Protein AF-A0A327JDI7-F1 (afdb_monomer_lite)

Structure (mmCIF, N/CA/C/O backbone):
data_AF-A0A327JDI7-F1
#
_entry.id   AF-A0A327JDI7-F1
#
loop_
_atom_site.group_PDB
_atom_site.id
_atom_site.type_symbol
_atom_site.label_atom_id
_atom_site.label_alt_id
_atom_site.label_comp_id
_atom_site.label_asym_id
_atom_site.label_entity_id
_atom_site.label_seq_id
_atom_site.pdbx_PDB_ins_code
_atom_site.Cartn_x
_atom_site.Cartn_y
_atom_site.Cartn_z
_atom_site.occupancy
_atom_site.B_iso_or_equiv
_atom_site.auth_seq_id
_atom_site.auth_comp_id
_atom_site.auth_asym_id
_atom_site.auth_atom_id
_atom_site.pdbx_PDB_model_num
ATOM 1 N N . MET A 1 1 ? 4.153 -34.816 -43.634 1.00 35.38 1 MET A N 1
ATOM 2 C CA . MET A 1 1 ? 4.674 -34.835 -42.248 1.00 35.38 1 MET A CA 1
ATOM 3 C C . MET A 1 1 ? 5.154 -33.434 -41.879 1.00 35.38 1 MET A C 1
ATOM 5 O O . MET A 1 1 ? 6.271 -33.068 -42.220 1.00 35.38 1 MET A O 1
ATOM 9 N N . LYS A 1 2 ? 4.292 -32.605 -41.280 1.00 33.22 2 LYS A N 1
ATOM 10 C CA . LYS A 1 2 ? 4.670 -31.271 -40.788 1.00 33.22 2 LYS A CA 1
ATOM 11 C C . LYS A 1 2 ? 4.831 -31.375 -39.275 1.00 33.22 2 LYS A C 1
ATOM 13 O O . LYS A 1 2 ? 3.909 -31.802 -38.590 1.00 33.22 2 LYS A O 1
ATOM 18 N N . LYS A 1 3 ? 6.043 -31.088 -38.801 1.00 35.97 3 LYS A N 1
ATOM 19 C CA . LYS A 1 3 ? 6.460 -31.196 -37.402 1.00 35.97 3 LYS A CA 1
ATOM 20 C C . LYS A 1 3 ? 5.623 -30.226 -36.565 1.00 35.97 3 LYS A C 1
ATOM 22 O O . LYS A 1 3 ? 5.752 -29.017 -36.720 1.00 35.97 3 LYS A O 1
ATOM 27 N N . ALA A 1 4 ? 4.747 -30.769 -35.727 1.00 39.41 4 ALA A N 1
ATOM 28 C CA . ALA A 1 4 ? 4.056 -30.016 -34.697 1.00 39.41 4 ALA A CA 1
ATOM 29 C C . ALA A 1 4 ? 5.066 -29.722 -33.584 1.00 39.41 4 ALA A C 1
ATOM 31 O O . ALA A 1 4 ? 5.445 -30.609 -32.821 1.00 39.41 4 ALA A O 1
ATOM 32 N N . THR A 1 5 ? 5.559 -28.489 -33.534 1.00 45.31 5 THR A N 1
ATOM 33 C CA . THR A 1 5 ? 6.353 -28.008 -32.407 1.00 45.31 5 THR A CA 1
ATOM 34 C C . THR A 1 5 ? 5.399 -27.832 -31.230 1.00 45.31 5 THR A C 1
ATOM 36 O O . THR A 1 5 ? 4.645 -26.865 -31.168 1.00 45.31 5 THR A O 1
ATOM 39 N N . ILE A 1 6 ? 5.386 -28.813 -30.329 1.00 41.94 6 ILE A N 1
ATOM 40 C CA . ILE A 1 6 ? 4.660 -28.756 -29.061 1.00 41.94 6 ILE A CA 1
ATOM 41 C C . ILE A 1 6 ? 5.350 -27.687 -28.207 1.00 41.94 6 ILE A C 1
ATOM 43 O O . ILE A 1 6 ? 6.381 -27.932 -27.584 1.00 41.94 6 ILE A O 1
ATOM 47 N N . ALA A 1 7 ? 4.810 -26.469 -28.223 1.00 40.28 7 ALA A N 1
ATOM 48 C CA . ALA A 1 7 ? 5.148 -25.451 -27.244 1.00 40.28 7 ALA A CA 1
ATOM 49 C C . ALA A 1 7 ? 4.528 -25.882 -25.910 1.00 40.28 7 ALA A C 1
ATOM 51 O O . ALA A 1 7 ? 3.334 -25.710 -25.676 1.00 40.28 7 ALA A O 1
ATOM 52 N N . VAL A 1 8 ? 5.342 -26.505 -25.057 1.00 34.59 8 VAL A N 1
ATOM 53 C CA . VAL A 1 8 ? 4.984 -26.818 -23.673 1.00 34.59 8 VAL A CA 1
ATOM 54 C C . VAL A 1 8 ? 4.819 -25.490 -22.934 1.00 34.59 8 VAL A C 1
ATOM 56 O O . VAL A 1 8 ? 5.786 -24.888 -22.468 1.00 34.59 8 VAL A O 1
ATOM 59 N N . ALA A 1 9 ? 3.583 -25.000 -22.872 1.00 38.25 9 ALA A N 1
ATOM 60 C CA . ALA A 1 9 ? 3.197 -23.936 -21.966 1.00 38.25 9 ALA A CA 1
ATOM 61 C C . ALA A 1 9 ? 3.284 -24.498 -20.542 1.00 38.25 9 ALA A C 1
ATOM 63 O O . ALA A 1 9 ? 2.390 -25.208 -20.087 1.00 38.25 9 ALA A O 1
ATOM 64 N N . LEU A 1 10 ? 4.394 -24.225 -19.851 1.00 32.69 10 LEU A N 1
ATOM 65 C CA . LEU A 1 10 ? 4.494 -24.442 -18.411 1.00 32.69 10 LEU A CA 1
ATOM 66 C C . LEU A 1 10 ? 3.562 -23.433 -17.729 1.00 32.69 10 LEU A C 1
ATOM 68 O O . LEU A 1 10 ? 3.947 -22.315 -17.391 1.00 32.69 10 LEU A O 1
ATOM 72 N N . PHE A 1 11 ? 2.303 -23.830 -17.593 1.00 32.38 11 PHE A N 1
ATOM 73 C CA . PHE A 1 11 ? 1.285 -23.128 -16.834 1.00 32.38 11 PHE A CA 1
ATOM 74 C C . PHE A 1 11 ? 1.565 -23.405 -15.354 1.00 32.38 11 PHE A C 1
ATOM 76 O O . PHE A 1 11 ? 1.016 -24.327 -14.754 1.00 32.38 11 PHE A O 1
ATOM 83 N N . ILE A 1 12 ? 2.498 -22.655 -14.766 1.00 35.78 12 ILE A N 1
ATOM 84 C CA . ILE A 1 12 ? 2.673 -22.663 -13.316 1.00 35.78 12 ILE A CA 1
ATOM 85 C C . ILE A 1 12 ? 1.522 -21.832 -12.747 1.00 35.78 12 ILE A C 1
ATOM 87 O O . ILE A 1 12 ? 1.628 -20.621 -12.563 1.00 35.78 12 ILE A O 1
ATOM 91 N N . LEU A 1 13 ? 0.389 -22.502 -12.528 1.00 35.19 13 LEU A N 1
ATOM 92 C CA . LEU A 1 13 ? -0.673 -22.032 -11.649 1.00 35.19 13 LEU A CA 1
ATOM 93 C C . LEU A 1 13 ? -0.073 -21.905 -10.246 1.00 35.19 13 LEU A C 1
ATOM 95 O O . LEU A 1 13 ? -0.106 -22.851 -9.461 1.00 35.19 13 LEU A O 1
ATOM 99 N N . PHE A 1 14 ? 0.451 -20.730 -9.903 1.00 33.66 14 PHE A N 1
ATOM 100 C CA . PHE A 1 14 ? 0.520 -20.310 -8.505 1.00 33.66 14 PHE A CA 1
ATOM 101 C C . PHE A 1 14 ? -0.918 -20.042 -8.023 1.00 33.66 14 PHE A C 1
ATOM 103 O O . PHE A 1 14 ? -1.333 -18.911 -7.805 1.00 33.66 14 PHE A O 1
ATOM 110 N N . LEU A 1 15 ? -1.703 -21.115 -7.869 1.00 37.12 15 LEU A N 1
ATOM 111 C CA . LEU A 1 15 ? -2.987 -21.153 -7.159 1.00 37.12 15 LEU A CA 1
ATOM 112 C C . LEU A 1 15 ? -2.734 -21.183 -5.645 1.00 37.12 15 LEU A C 1
ATOM 114 O O . LEU A 1 15 ? -3.196 -22.064 -4.926 1.00 37.12 15 LEU A O 1
ATOM 118 N N . GLY A 1 16 ? -1.930 -20.242 -5.161 1.00 36.06 16 GLY A N 1
ATOM 119 C CA . GLY A 1 16 ? -1.396 -20.269 -3.808 1.00 36.06 16 GLY A CA 1
ATOM 120 C C . GLY A 1 16 ? -1.429 -18.909 -3.144 1.00 36.06 16 GLY A C 1
ATOM 121 O O . GLY A 1 16 ? -0.364 -18.446 -2.765 1.00 36.06 16 GLY A O 1
ATOM 122 N N . SER A 1 17 ? -2.619 -18.296 -3.040 1.00 33.66 17 SER A N 1
ATOM 123 C CA . SER A 1 17 ? -3.025 -17.362 -1.962 1.00 33.66 17 SER A CA 1
ATOM 124 C C . SER A 1 17 ? -4.274 -16.532 -2.323 1.00 33.66 17 SER A C 1
ATOM 126 O O . SER A 1 17 ? -4.286 -15.311 -2.215 1.00 33.66 17 SER A O 1
ATOM 128 N N . LEU A 1 18 ? -5.386 -17.171 -2.703 1.00 37.44 18 LEU A N 1
ATOM 129 C CA . LEU A 1 18 ? -6.675 -16.463 -2.858 1.00 37.44 18 LEU A CA 1
ATOM 130 C C . LEU A 1 18 ? -7.377 -16.140 -1.517 1.00 37.44 18 LEU A C 1
ATOM 132 O O . LEU A 1 18 ? -8.554 -15.803 -1.498 1.00 37.44 18 LEU A O 1
ATOM 136 N N . SER A 1 19 ? -6.676 -16.210 -0.384 1.00 30.62 19 SER A N 1
ATOM 137 C CA . SER A 1 19 ? -7.263 -16.077 0.958 1.00 30.62 19 SER A CA 1
ATOM 138 C C . SER A 1 19 ? -6.883 -14.790 1.703 1.00 30.62 19 SER A C 1
ATOM 140 O O . SER A 1 19 ? -6.854 -14.791 2.928 1.00 30.62 19 SER A O 1
ATOM 142 N N . CYS A 1 20 ? -6.599 -13.683 1.008 1.00 39.16 20 CYS A N 1
ATOM 143 C CA . CYS A 1 20 ? -6.262 -12.408 1.669 1.00 39.16 20 CYS A CA 1
ATOM 144 C C . CYS A 1 20 ? -7.197 -11.238 1.318 1.00 39.16 20 CYS A C 1
ATOM 146 O O . CYS A 1 20 ? -6.793 -10.085 1.445 1.00 39.16 20 CYS A O 1
ATOM 148 N N . VAL A 1 21 ? -8.432 -11.485 0.860 1.00 43.25 21 VAL A N 1
ATOM 149 C CA . VAL A 1 21 ? -9.251 -10.405 0.270 1.00 43.25 21 VAL A CA 1
ATOM 150 C C . VAL A 1 21 ? -10.283 -9.758 1.207 1.00 43.25 21 VAL A C 1
ATOM 152 O O . VAL A 1 21 ? -10.735 -8.664 0.893 1.00 43.25 21 VAL A O 1
ATOM 155 N N . PHE A 1 22 ? -10.607 -10.279 2.396 1.00 40.66 22 PHE A N 1
ATOM 156 C CA . PHE A 1 22 ? -11.723 -9.689 3.174 1.00 40.66 22 PHE A CA 1
ATOM 157 C C . PHE A 1 22 ? -11.388 -9.112 4.562 1.00 40.66 22 PHE A C 1
ATOM 159 O O . PHE A 1 22 ? -12.297 -8.858 5.349 1.00 40.66 22 PHE A O 1
ATOM 166 N N . ALA A 1 23 ? -10.117 -8.806 4.852 1.00 37.88 23 ALA A N 1
ATOM 167 C CA . ALA A 1 23 ? -9.673 -8.376 6.189 1.00 37.88 23 ALA A CA 1
ATOM 168 C C . ALA A 1 23 ? -9.871 -6.913 6.590 1.00 37.88 23 ALA A C 1
ATOM 170 O O . ALA A 1 23 ? -9.676 -6.575 7.755 1.00 37.88 23 ALA A O 1
ATOM 171 N N . ALA A 1 24 ? -10.269 -6.024 5.688 1.00 43.25 24 ALA A N 1
ATOM 172 C CA . ALA A 1 24 ? -10.526 -4.644 6.075 1.00 43.25 24 ALA A CA 1
ATOM 173 C C . ALA A 1 24 ? -11.489 -3.994 5.091 1.00 43.25 24 ALA A C 1
ATOM 175 O O . ALA A 1 24 ? -11.079 -3.316 4.156 1.00 43.25 24 ALA A O 1
ATOM 176 N N . THR A 1 25 ? -12.793 -4.108 5.339 1.00 48.38 25 THR A N 1
ATOM 177 C CA . THR A 1 25 ? -13.774 -3.232 4.672 1.00 48.38 25 THR A CA 1
ATOM 178 C C . THR A 1 25 ? -13.468 -1.742 4.911 1.00 48.38 25 THR A C 1
ATOM 180 O O . THR A 1 25 ? -13.922 -0.889 4.148 1.00 48.38 25 THR A O 1
ATOM 183 N N . TYR A 1 26 ? -12.630 -1.430 5.913 1.00 55.03 26 TYR A N 1
ATOM 184 C CA . TYR A 1 26 ? -12.082 -0.106 6.185 1.00 55.03 26 TYR A CA 1
ATOM 185 C C . TYR A 1 26 ? -10.624 -0.194 6.659 1.00 55.03 26 TYR A C 1
ATOM 187 O O . TYR A 1 26 ? -10.370 -0.513 7.823 1.00 55.03 26 TYR A O 1
ATOM 195 N N . THR A 1 27 ? -9.655 0.157 5.808 1.00 66.19 27 THR A N 1
ATOM 196 C CA . THR A 1 27 ? -8.294 0.427 6.298 1.00 66.19 27 THR A CA 1
ATOM 197 C C . THR A 1 27 ? -8.311 1.722 7.101 1.00 66.19 27 THR A C 1
ATOM 199 O O . THR A 1 27 ? -8.775 2.759 6.615 1.00 66.19 27 THR A O 1
ATOM 202 N N . LYS A 1 28 ? -7.810 1.669 8.339 1.00 74.38 28 LYS A N 1
ATOM 203 C CA . LYS A 1 28 ? -7.596 2.845 9.188 1.00 74.38 28 LYS A CA 1
ATOM 204 C C . LYS A 1 28 ? -6.099 3.113 9.308 1.00 74.38 28 LYS A C 1
ATOM 206 O O . LYS A 1 28 ? -5.348 2.262 9.780 1.00 74.38 28 LYS A O 1
ATOM 211 N N . PHE A 1 29 ? -5.698 4.309 8.897 1.00 87.00 29 PHE A N 1
ATOM 212 C CA . PHE A 1 29 ? -4.350 4.836 9.083 1.00 87.00 29 PHE A CA 1
ATOM 213 C C . PHE A 1 29 ? -4.362 5.827 10.244 1.00 87.00 29 PHE A C 1
ATOM 215 O O . PHE A 1 29 ? -5.326 6.585 10.401 1.00 87.00 29 PHE A O 1
ATOM 222 N N . SER A 1 30 ? -3.318 5.831 11.075 1.00 91.31 30 SER A N 1
ATOM 223 C CA . SER A 1 30 ? -3.232 6.825 12.145 1.00 91.31 30 SER A CA 1
ATOM 224 C C . SER A 1 30 ? -2.987 8.221 11.567 1.00 91.31 30 SER A C 1
ATOM 226 O O . SER A 1 30 ? -2.384 8.390 10.507 1.00 91.31 30 SER A O 1
ATOM 228 N N . SER A 1 31 ? -3.411 9.261 12.287 1.00 92.75 31 SER A N 1
ATOM 229 C CA . SER A 1 31 ? -3.123 10.647 11.892 1.00 92.75 31 SER A CA 1
ATOM 230 C C . SER A 1 31 ? -1.619 10.928 11.806 1.00 92.75 31 SER A C 1
ATOM 232 O O . SER A 1 31 ? -1.186 11.705 10.957 1.00 92.75 31 SER A O 1
ATOM 234 N N . LYS A 1 32 ? -0.816 10.266 12.652 1.00 95.38 32 LYS A N 1
ATOM 235 C CA . LYS A 1 32 ? 0.647 10.347 12.619 1.00 95.38 32 LYS A CA 1
ATOM 236 C C . LYS A 1 32 ? 1.203 9.716 11.349 1.00 95.38 32 LYS A C 1
ATOM 238 O O . LYS A 1 32 ? 2.049 10.335 10.710 1.00 95.38 32 LYS A O 1
ATOM 243 N N . PHE A 1 33 ? 0.705 8.546 10.956 1.00 95.62 33 PHE A N 1
ATOM 244 C CA . PHE A 1 33 ? 1.104 7.918 9.703 1.00 95.62 33 PHE A CA 1
ATOM 245 C C . PHE A 1 33 ? 0.776 8.805 8.512 1.00 95.62 33 PHE A C 1
ATOM 247 O O . PHE A 1 33 ? 1.674 9.131 7.749 1.00 95.62 33 PHE A O 1
ATOM 254 N N . ILE A 1 34 ? -0.470 9.277 8.402 1.00 95.31 34 ILE A N 1
ATOM 255 C CA . ILE A 1 34 ? -0.910 10.137 7.293 1.00 95.31 34 ILE A CA 1
ATOM 256 C C . ILE A 1 34 ? -0.039 11.395 7.192 1.00 95.31 34 ILE A C 1
ATOM 258 O O . ILE A 1 34 ? 0.359 11.772 6.092 1.00 95.31 34 ILE A O 1
ATOM 262 N N . LYS A 1 35 ? 0.283 12.023 8.332 1.00 96.25 35 LYS A N 1
ATOM 263 C CA . LYS A 1 35 ? 1.142 13.211 8.375 1.00 96.25 35 LYS A CA 1
ATOM 264 C C . LYS A 1 35 ? 2.541 12.923 7.828 1.00 96.25 35 LYS A C 1
ATOM 266 O O . LYS A 1 35 ? 2.997 13.656 6.966 1.00 96.25 35 LYS A O 1
ATOM 271 N N . ASN A 1 36 ? 3.202 11.871 8.310 1.00 97.69 36 ASN A N 1
ATOM 272 C CA . ASN A 1 36 ? 4.553 11.538 7.846 1.00 97.69 36 ASN A CA 1
ATOM 273 C C . ASN A 1 36 ? 4.546 10.995 6.407 1.00 97.69 36 ASN A C 1
ATOM 275 O O . ASN A 1 36 ? 5.498 11.192 5.663 1.00 97.69 36 ASN A O 1
ATOM 279 N N . PHE A 1 37 ? 3.463 10.342 5.981 1.00 96.38 37 PHE A N 1
ATOM 280 C CA . PHE A 1 37 ? 3.340 9.818 4.625 1.00 96.38 37 PHE A CA 1
ATOM 281 C C . PHE A 1 37 ? 3.302 10.932 3.577 1.00 96.38 37 PHE A C 1
ATOM 283 O O . PHE A 1 37 ? 3.868 10.744 2.508 1.00 96.38 37 PHE A O 1
ATOM 290 N N . GLN A 1 38 ? 2.700 12.087 3.884 1.00 95.56 38 GLN A N 1
ATOM 291 C CA . GLN A 1 38 ? 2.605 13.227 2.963 1.00 95.56 38 GLN A CA 1
ATOM 292 C C . GLN A 1 38 ? 3.953 13.589 2.327 1.00 95.56 38 GLN A C 1
ATOM 294 O O . GLN A 1 38 ? 4.042 13.723 1.109 1.00 95.56 38 GLN A O 1
ATOM 299 N N . ASP A 1 39 ? 4.994 13.680 3.152 1.00 96.00 39 ASP A N 1
ATOM 300 C CA . ASP A 1 39 ? 6.327 14.120 2.735 1.00 96.00 39 ASP A CA 1
ATOM 301 C C . ASP A 1 39 ? 7.308 12.943 2.565 1.00 96.00 39 ASP A C 1
ATOM 303 O O . ASP A 1 39 ? 8.494 13.133 2.287 1.00 96.00 39 ASP A O 1
ATOM 307 N N . CYS A 1 40 ? 6.810 11.702 2.671 1.00 97.38 40 CYS A N 1
ATOM 308 C CA . CYS A 1 40 ? 7.613 10.483 2.795 1.00 97.38 40 CYS A CA 1
ATOM 309 C C . CYS A 1 40 ? 8.630 10.568 3.953 1.00 97.38 40 CYS A C 1
ATOM 311 O O . CYS A 1 40 ? 9.765 10.096 3.851 1.00 97.38 40 CYS A O 1
ATOM 313 N N . ASP A 1 41 ? 8.239 11.164 5.073 1.00 98.12 41 ASP A N 1
ATOM 314 C CA . ASP A 1 41 ? 9.073 11.237 6.263 1.00 98.12 41 ASP A CA 1
ATOM 315 C C . ASP A 1 41 ? 9.188 9.872 6.934 1.00 98.12 41 ASP A C 1
ATOM 317 O O . ASP A 1 41 ? 8.234 9.092 7.006 1.00 98.12 41 ASP A O 1
ATOM 321 N N . LYS A 1 42 ? 10.382 9.580 7.457 1.00 98.06 42 LYS A N 1
ATOM 322 C CA . LYS A 1 42 ? 10.636 8.308 8.134 1.00 98.06 42 LYS A CA 1
ATOM 323 C C . LYS A 1 42 ? 9.711 8.159 9.333 1.00 98.06 42 LYS A C 1
ATOM 325 O O . LYS A 1 42 ? 9.790 8.925 10.289 1.00 98.06 42 LYS A O 1
ATOM 330 N N . TYR A 1 43 ? 8.890 7.122 9.307 1.00 98.25 43 TYR A N 1
ATOM 331 C CA . TYR A 1 43 ? 7.935 6.838 10.364 1.00 98.25 43 TYR A CA 1
ATOM 332 C C . TYR A 1 43 ? 7.594 5.355 10.377 1.00 98.25 43 TYR A C 1
ATOM 334 O O . TYR A 1 43 ? 7.643 4.688 9.344 1.00 98.25 43 TYR A O 1
ATOM 342 N N . GLU A 1 44 ? 7.257 4.842 11.552 1.00 97.31 44 GLU A N 1
ATOM 343 C CA . GL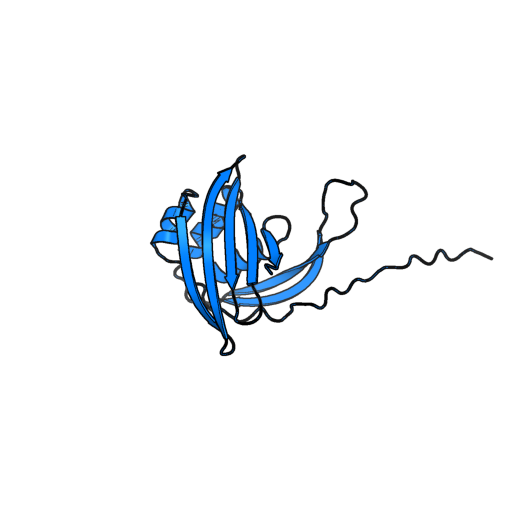U A 1 44 ? 6.876 3.452 11.746 1.00 97.31 44 GLU A CA 1
ATOM 344 C C . GLU A 1 44 ? 5.676 3.390 12.689 1.00 97.31 44 GLU A C 1
ATOM 346 O O . GLU A 1 44 ? 5.643 4.067 13.721 1.00 97.31 44 GLU A O 1
ATOM 351 N N . GLU A 1 45 ? 4.685 2.581 12.334 1.00 95.38 45 GLU A N 1
ATOM 352 C CA . GLU A 1 45 ? 3.579 2.234 13.217 1.00 95.38 45 GLU A CA 1
ATOM 353 C C . GLU A 1 45 ? 3.291 0.742 13.147 1.00 95.38 45 GLU A C 1
ATOM 355 O O . GLU A 1 45 ? 3.510 0.099 12.122 1.00 95.38 45 GLU A O 1
ATOM 360 N N . THR A 1 46 ? 2.770 0.192 14.238 1.00 93.75 46 THR A N 1
ATOM 361 C CA . THR A 1 46 ? 2.244 -1.171 14.260 1.00 93.75 46 THR A CA 1
ATOM 362 C C . THR A 1 46 ? 0.779 -1.123 14.649 1.00 93.75 46 THR A C 1
ATOM 364 O O . THR A 1 46 ? 0.411 -0.483 15.634 1.00 93.75 46 THR A O 1
ATOM 367 N N . VAL A 1 47 ? -0.050 -1.794 13.859 1.00 89.94 47 VAL A N 1
ATOM 368 C CA . VAL A 1 47 ? -1.484 -1.938 14.089 1.00 89.94 47 VAL A CA 1
ATOM 369 C C . VAL A 1 47 ? -1.842 -3.411 14.168 1.00 89.94 47 VAL A C 1
ATOM 371 O O . VAL A 1 47 ? -1.235 -4.256 13.512 1.00 89.94 47 VAL A O 1
ATOM 374 N N . VAL A 1 48 ? -2.848 -3.707 14.977 1.00 87.69 48 VAL A N 1
ATOM 375 C CA . VAL A 1 48 ? -3.417 -5.042 15.109 1.00 87.69 48 VAL A CA 1
ATOM 376 C C . VAL A 1 48 ? -4.821 -5.004 14.527 1.00 87.69 48 VAL A C 1
ATOM 378 O O . VAL A 1 48 ? -5.599 -4.103 14.843 1.00 87.69 48 VAL A O 1
ATOM 381 N N . SER A 1 49 ? -5.134 -5.963 13.667 1.00 81.62 49 SER A N 1
ATOM 382 C CA . SER A 1 49 ? -6.456 -6.147 13.074 1.00 81.62 49 SER A CA 1
ATOM 383 C C . SER A 1 49 ? -6.915 -7.587 13.241 1.00 81.62 49 SER A C 1
ATOM 385 O O . SER A 1 49 ? -6.108 -8.488 13.447 1.00 81.62 49 SER A O 1
ATOM 387 N N . GLU A 1 50 ? -8.218 -7.807 13.140 1.00 77.31 50 GLU A N 1
ATOM 388 C CA . GLU A 1 50 ? -8.814 -9.136 13.197 1.00 77.31 50 GLU A CA 1
ATOM 389 C C . GLU A 1 50 ? -9.590 -9.393 11.909 1.00 77.31 50 GLU A C 1
ATOM 391 O O . GLU A 1 50 ? -10.327 -8.523 11.438 1.00 77.31 50 GLU A O 1
ATOM 396 N N . PHE A 1 51 ? -9.409 -10.577 11.336 1.00 72.75 51 PHE A N 1
ATOM 397 C CA . PHE A 1 51 ? -10.137 -11.030 10.161 1.00 72.75 51 PHE A CA 1
ATOM 398 C C . PHE A 1 51 ? -10.315 -12.543 10.190 1.00 72.75 51 PHE A C 1
ATOM 400 O O . PHE A 1 51 ? -9.366 -13.260 10.482 1.00 72.75 51 PHE A O 1
ATOM 407 N N . GLU A 1 52 ? -11.524 -13.028 9.892 1.00 75.50 52 GLU A N 1
ATOM 408 C CA . GLU A 1 52 ? -11.855 -14.464 9.934 1.00 75.50 52 GLU A CA 1
ATOM 409 C C . GLU A 1 52 ? -11.432 -15.138 11.257 1.00 75.50 52 GLU A C 1
ATOM 411 O O . GLU A 1 52 ? -10.926 -16.259 11.274 1.00 75.50 52 GLU A O 1
ATOM 416 N N . ASN A 1 53 ? -11.625 -14.436 12.383 1.00 79.12 53 ASN A N 1
ATOM 417 C CA . ASN A 1 53 ? -11.196 -14.847 13.728 1.00 79.12 53 ASN A CA 1
ATOM 418 C C . ASN A 1 53 ? -9.676 -15.085 13.863 1.00 79.12 53 ASN A C 1
ATOM 420 O O . ASN A 1 53 ? -9.221 -15.764 14.784 1.00 79.12 53 ASN A O 1
ATOM 424 N N . GLN A 1 54 ? -8.877 -14.548 12.940 1.00 81.56 54 GLN A N 1
ATOM 425 C CA . GLN A 1 54 ? -7.423 -14.539 13.002 1.00 81.56 54 GLN A CA 1
ATOM 426 C C . GLN A 1 54 ? -6.929 -13.125 13.280 1.00 81.56 54 GLN A C 1
ATOM 428 O O . GLN A 1 54 ? -7.385 -12.147 12.685 1.00 81.56 54 GLN A O 1
ATOM 433 N N . GLN A 1 55 ? -5.960 -13.025 14.182 1.00 84.44 55 GLN A N 1
ATOM 434 C CA . GLN A 1 55 ? -5.302 -11.770 14.497 1.00 84.44 55 GLN A CA 1
ATOM 435 C C . GLN A 1 55 ? -4.138 -11.537 13.534 1.00 84.44 55 GLN A C 1
ATOM 437 O O . GLN A 1 55 ? -3.285 -12.405 13.348 1.00 84.44 55 GLN A O 1
ATOM 442 N N . PHE A 1 56 ? -4.088 -10.345 12.956 1.00 86.31 56 PHE A N 1
ATOM 443 C CA . PHE A 1 56 ? -3.016 -9.894 12.086 1.00 86.31 56 PHE A CA 1
ATOM 444 C C . PHE A 1 56 ? -2.297 -8.722 12.744 1.00 86.31 56 PHE A C 1
ATOM 446 O O . PHE A 1 56 ? -2.923 -7.742 13.150 1.00 86.31 56 PHE A O 1
ATOM 453 N N . THR A 1 57 ? -0.974 -8.802 12.807 1.00 89.06 57 THR A N 1
ATOM 454 C CA . THR A 1 57 ? -0.115 -7.690 13.217 1.00 89.06 57 THR A CA 1
ATOM 455 C C . THR A 1 57 ? 0.536 -7.109 11.979 1.00 89.06 57 THR A C 1
ATOM 457 O O . THR A 1 57 ? 1.244 -7.807 11.256 1.00 89.06 57 THR A O 1
ATOM 460 N N . THR A 1 58 ? 0.300 -5.827 11.741 1.00 91.00 58 THR A N 1
ATOM 461 C CA . THR A 1 58 ? 0.797 -5.110 10.573 1.00 91.00 58 THR A CA 1
ATOM 462 C C . THR A 1 58 ? 1.703 -3.975 11.021 1.00 91.00 58 THR A C 1
ATOM 464 O O . THR A 1 58 ? 1.240 -3.018 11.641 1.00 91.00 58 THR A O 1
ATOM 467 N N . THR A 1 59 ? 2.988 -4.062 10.696 1.00 93.88 59 THR A N 1
ATOM 468 C CA . THR A 1 59 ? 3.963 -2.989 10.916 1.00 93.88 59 THR A CA 1
ATOM 469 C C . THR A 1 59 ? 4.211 -2.262 9.605 1.00 93.88 59 THR A C 1
ATOM 471 O O . THR A 1 59 ? 4.715 -2.855 8.655 1.00 93.88 59 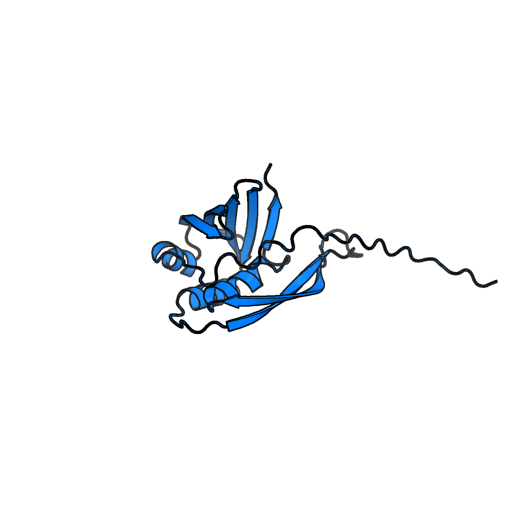THR A O 1
ATOM 474 N N . ARG A 1 60 ? 3.875 -0.975 9.548 1.00 94.94 60 ARG A N 1
ATOM 475 C CA . ARG A 1 60 ? 4.056 -0.109 8.377 1.00 94.94 60 ARG A CA 1
ATOM 476 C C . ARG A 1 60 ? 5.222 0.826 8.609 1.00 94.94 60 ARG A C 1
ATOM 478 O O . ARG A 1 60 ? 5.302 1.456 9.662 1.00 94.94 60 ARG A O 1
ATOM 485 N N . LYS A 1 61 ? 6.090 0.962 7.615 1.00 97.69 61 LYS A N 1
ATOM 486 C CA . LYS A 1 61 ? 7.313 1.750 7.701 1.00 97.69 61 LYS A CA 1
ATOM 487 C C . LYS A 1 61 ? 7.520 2.587 6.452 1.00 97.69 61 LYS A C 1
ATOM 489 O O . LYS A 1 61 ? 7.649 2.071 5.347 1.00 97.69 61 LYS A O 1
ATOM 494 N N . ILE A 1 62 ? 7.625 3.892 6.643 1.00 98.19 62 ILE A N 1
ATOM 495 C CA . ILE A 1 62 ? 8.084 4.832 5.626 1.00 98.19 62 ILE A CA 1
ATOM 496 C C . ILE A 1 62 ? 9.601 4.945 5.792 1.00 98.19 62 ILE A C 1
ATOM 498 O O . ILE A 1 62 ? 10.102 5.290 6.863 1.00 98.19 62 ILE A O 1
ATOM 502 N N . LEU A 1 63 ? 10.354 4.589 4.756 1.00 98.00 63 LEU A N 1
ATOM 503 C CA . LEU A 1 63 ? 11.820 4.520 4.787 1.00 98.00 63 LEU A CA 1
ATOM 504 C C . LEU A 1 63 ? 12.493 5.801 4.263 1.00 98.00 63 LEU A C 1
ATOM 506 O O . LEU A 1 63 ? 13.712 5.954 4.419 1.00 98.00 63 LEU A O 1
ATOM 510 N N . GLY A 1 64 ? 11.717 6.706 3.665 1.00 97.88 64 GLY A N 1
ATOM 511 C CA . GLY A 1 64 ? 12.189 7.955 3.077 1.00 97.88 64 GLY A CA 1
ATOM 512 C C . GLY A 1 64 ? 12.409 7.896 1.567 1.00 97.88 64 GLY A C 1
ATOM 513 O O . GLY A 1 64 ? 12.391 6.828 0.945 1.00 97.88 64 GLY A O 1
ATOM 514 N N . TRP A 1 65 ? 12.664 9.064 0.980 1.00 97.88 65 TRP A N 1
ATOM 515 C CA . TRP A 1 65 ? 13.055 9.199 -0.420 1.00 97.88 65 TRP A CA 1
ATOM 516 C C . TRP A 1 65 ? 14.408 8.535 -0.693 1.00 97.88 65 TRP A C 1
ATOM 518 O O . TRP A 1 65 ? 15.402 8.802 -0.016 1.00 97.88 65 TRP A O 1
ATOM 528 N N . ARG A 1 66 ? 14.468 7.687 -1.723 1.00 96.44 66 ARG A N 1
ATOM 529 C CA . ARG A 1 66 ? 15.716 7.152 -2.288 1.00 96.44 66 ARG A CA 1
ATOM 530 C C . ARG A 1 66 ? 15.595 7.081 -3.804 1.00 96.44 66 ARG A C 1
ATOM 532 O O . ARG A 1 66 ? 14.692 6.421 -4.315 1.00 96.44 66 ARG A O 1
ATOM 539 N N . ASN A 1 67 ? 16.525 7.718 -4.515 1.00 94.25 67 ASN A N 1
ATOM 540 C CA . ASN A 1 67 ? 16.555 7.772 -5.982 1.00 94.25 67 ASN A CA 1
ATOM 541 C C . ASN A 1 67 ? 15.226 8.266 -6.594 1.00 94.25 67 ASN A C 1
ATOM 543 O O . ASN A 1 67 ? 14.699 7.649 -7.513 1.00 94.25 67 ASN A O 1
ATOM 547 N N . GLY A 1 68 ? 14.649 9.338 -6.036 1.00 93.94 68 GLY A N 1
ATOM 548 C CA . GLY A 1 68 ? 13.398 9.938 -6.529 1.00 93.94 68 GLY A CA 1
ATOM 549 C C . GLY A 1 68 ? 12.117 9.150 -6.223 1.00 93.94 68 GLY A C 1
ATOM 550 O O . GLY A 1 68 ? 11.041 9.561 -6.645 1.00 93.94 68 GLY A O 1
ATOM 551 N N . MET A 1 69 ? 12.213 8.043 -5.481 1.00 97.44 69 MET A N 1
ATOM 552 C CA . MET A 1 69 ? 11.077 7.204 -5.095 1.00 97.44 69 MET A CA 1
ATOM 553 C C . MET A 1 69 ? 10.947 7.149 -3.574 1.00 97.44 69 MET A C 1
ATOM 555 O O . MET A 1 69 ? 11.946 6.963 -2.871 1.00 97.44 69 MET A O 1
ATOM 559 N N . CYS A 1 70 ? 9.726 7.261 -3.063 1.00 98.00 70 CYS A N 1
ATOM 560 C CA . CYS A 1 70 ? 9.428 7.021 -1.664 1.00 98.00 70 CYS A CA 1
ATOM 561 C C . CYS A 1 70 ? 9.485 5.518 -1.403 1.00 98.00 70 CYS A C 1
ATOM 563 O O . CYS A 1 70 ? 8.801 4.731 -2.064 1.00 98.00 70 CYS A O 1
ATOM 565 N N . LYS A 1 71 ? 10.340 5.113 -0.467 1.00 98.12 71 LYS A N 1
ATOM 566 C CA . LYS A 1 71 ? 10.472 3.719 -0.054 1.00 98.12 71 LYS A CA 1
ATOM 567 C C . LYS A 1 71 ? 9.493 3.448 1.085 1.00 98.12 71 LYS A C 1
ATOM 569 O O . LYS A 1 71 ? 9.520 4.143 2.101 1.00 98.12 71 LYS A O 1
ATOM 574 N N . TYR A 1 72 ? 8.670 2.424 0.929 1.00 97.94 72 TYR A N 1
ATOM 575 C CA . TYR A 1 72 ? 7.707 1.975 1.929 1.00 97.94 72 TYR A CA 1
ATOM 576 C C . TYR A 1 72 ? 7.882 0.477 2.159 1.00 97.94 72 TYR A C 1
ATOM 578 O O . TYR A 1 72 ? 8.163 -0.261 1.220 1.00 97.94 72 TYR A O 1
ATOM 586 N N . GLN A 1 73 ? 7.730 0.035 3.398 1.00 97.31 73 GLN A N 1
ATOM 587 C CA . GLN A 1 73 ? 7.792 -1.368 3.777 1.00 97.31 73 GLN A CA 1
ATOM 588 C C . GLN A 1 73 ? 6.627 -1.684 4.711 1.00 97.31 73 GLN A C 1
ATOM 590 O O . GLN A 1 73 ? 6.348 -0.933 5.643 1.00 97.31 73 GLN A O 1
ATOM 595 N N . GLU A 1 74 ? 5.984 -2.823 4.502 1.00 93.19 74 GLU A N 1
ATOM 596 C CA . GLU A 1 74 ? 4.938 -3.336 5.382 1.00 93.19 74 GLU A CA 1
ATOM 597 C C . GLU A 1 74 ? 5.232 -4.779 5.753 1.00 93.19 74 GLU A C 1
ATOM 599 O O . GLU A 1 74 ? 5.542 -5.592 4.891 1.00 93.19 74 GLU A O 1
ATOM 604 N N . VAL A 1 75 ? 5.158 -5.105 7.037 1.00 93.00 75 VAL A N 1
ATOM 605 C CA . VAL A 1 75 ? 5.284 -6.476 7.528 1.00 93.00 75 VAL A CA 1
ATOM 606 C C . VAL A 1 75 ? 3.940 -6.898 8.091 1.00 93.00 75 VAL A C 1
ATOM 608 O O . VAL A 1 75 ? 3.507 -6.365 9.109 1.00 93.00 75 VAL A O 1
ATOM 611 N N . VAL A 1 76 ? 3.302 -7.866 7.444 1.00 90.38 76 VAL A N 1
ATOM 612 C CA . VAL A 1 76 ? 2.035 -8.459 7.876 1.00 90.38 76 VAL A CA 1
ATOM 613 C C . VAL A 1 76 ? 2.329 -9.830 8.469 1.00 90.38 76 VAL A C 1
ATOM 615 O O . VAL A 1 76 ? 2.894 -10.695 7.804 1.00 90.38 76 VAL A O 1
ATOM 618 N N . SER A 1 77 ? 1.962 -10.028 9.730 1.00 88.31 77 SER A N 1
ATOM 619 C CA . SER A 1 77 ? 2.128 -11.289 10.456 1.00 88.31 77 SER A CA 1
ATOM 620 C C . SER A 1 77 ? 0.757 -11.838 10.833 1.00 88.31 77 SER A C 1
ATOM 622 O O . SER A 1 77 ? -0.013 -11.147 11.495 1.00 88.31 77 SER A O 1
ATOM 624 N N . SER A 1 78 ? 0.466 -13.068 10.429 1.00 87.69 78 SER A N 1
ATOM 625 C CA . SER A 1 78 ? -0.643 -13.888 10.920 1.00 87.69 78 SER A CA 1
ATOM 626 C C . SER A 1 78 ? -0.095 -14.980 11.856 1.00 87.69 78 SER A C 1
ATOM 628 O O . SER A 1 78 ? 1.125 -15.124 11.981 1.00 87.69 78 SER A O 1
ATOM 630 N N . PRO A 1 79 ? -0.947 -15.802 12.497 1.00 85.50 79 PRO A N 1
ATOM 631 C CA . PRO A 1 79 ? -0.476 -16.922 13.315 1.00 85.50 79 PRO A CA 1
ATOM 632 C C . PRO A 1 79 ? 0.296 -17.992 12.528 1.00 85.50 79 PRO A C 1
ATOM 634 O O . PRO A 1 79 ? 0.999 -18.799 13.129 1.00 85.50 79 PRO A O 1
ATOM 637 N N . LYS A 1 80 ? 0.127 -18.043 11.200 1.00 85.81 80 LYS A N 1
ATOM 638 C CA . LYS A 1 80 ? 0.696 -19.088 10.333 1.00 85.81 80 LYS A CA 1
ATOM 639 C C . LYS A 1 80 ? 1.783 -18.576 9.404 1.00 85.81 80 LYS A C 1
ATOM 641 O O . LYS A 1 80 ? 2.684 -19.329 9.056 1.00 85.81 80 LYS A O 1
ATOM 646 N N . ASP A 1 81 ? 1.676 -17.326 8.976 1.00 87.31 81 ASP A N 1
ATOM 647 C CA . ASP A 1 81 ? 2.521 -16.776 7.933 1.00 87.31 81 ASP A CA 1
ATOM 648 C C . ASP A 1 81 ? 2.958 -15.359 8.271 1.00 87.31 81 ASP A C 1
ATOM 650 O O . ASP A 1 81 ? 2.246 -14.587 8.912 1.00 87.31 81 ASP A O 1
ATOM 654 N N . LYS A 1 82 ? 4.124 -14.991 7.754 1.00 89.44 82 LYS A N 1
ATOM 655 C CA . LYS A 1 82 ? 4.647 -13.640 7.839 1.00 89.44 82 LYS A CA 1
ATOM 656 C C . LYS A 1 82 ? 5.103 -13.198 6.460 1.00 89.44 82 LYS A C 1
ATOM 658 O O . LYS A 1 82 ? 5.797 -13.933 5.763 1.00 89.44 82 LYS A O 1
ATOM 663 N N . TYR A 1 83 ? 4.723 -11.993 6.065 1.00 89.25 83 TYR A N 1
ATOM 664 C CA . TYR A 1 83 ? 5.063 -11.421 4.770 1.00 89.25 83 TYR A CA 1
ATOM 665 C C . TYR A 1 83 ? 5.621 -10.020 4.953 1.00 89.25 83 TYR A C 1
ATOM 667 O O . TYR A 1 83 ? 5.105 -9.239 5.748 1.00 89.25 83 TYR A O 1
ATOM 675 N N . GLN A 1 84 ? 6.659 -9.702 4.192 1.00 91.81 84 GLN A N 1
ATOM 676 C CA . GLN A 1 84 ? 7.138 -8.343 3.989 1.00 91.81 84 GLN A CA 1
ATOM 677 C C . GLN A 1 84 ? 6.739 -7.884 2.592 1.00 91.81 84 GLN A C 1
ATOM 679 O O . GLN A 1 84 ? 6.897 -8.628 1.630 1.00 91.81 84 GLN A O 1
ATOM 684 N N . ILE A 1 85 ? 6.245 -6.663 2.476 1.00 93.12 85 ILE A N 1
ATOM 685 C CA . ILE A 1 85 ? 5.895 -6.015 1.221 1.00 93.12 85 ILE A CA 1
ATOM 686 C C . ILE A 1 85 ? 6.772 -4.778 1.111 1.00 93.12 85 ILE A C 1
ATOM 688 O O . ILE A 1 85 ? 6.621 -3.841 1.893 1.00 93.12 85 ILE A O 1
ATOM 692 N N . ASP A 1 86 ? 7.682 -4.778 0.142 1.00 95.31 86 ASP A N 1
ATOM 693 C CA . ASP A 1 86 ? 8.542 -3.633 -0.146 1.00 95.31 86 ASP A CA 1
ATOM 694 C C . ASP A 1 86 ? 8.001 -2.875 -1.352 1.00 95.31 86 ASP A C 1
ATOM 696 O O . ASP A 1 86 ? 7.877 -3.438 -2.441 1.00 95.31 86 ASP A O 1
ATOM 700 N N . CYS A 1 87 ? 7.702 -1.594 -1.169 1.00 95.75 87 CYS A N 1
ATOM 701 C CA . CYS A 1 87 ? 7.100 -0.731 -2.172 1.00 95.75 87 CYS A CA 1
ATOM 702 C C . CYS A 1 87 ? 7.977 0.471 -2.525 1.00 95.75 87 CYS A C 1
ATOM 704 O O . CYS A 1 87 ? 8.701 1.029 -1.694 1.00 95.75 87 CYS A O 1
ATOM 706 N N . ASN A 1 88 ? 7.853 0.908 -3.775 1.00 96.94 88 ASN A N 1
ATOM 707 C CA . ASN A 1 88 ? 8.491 2.102 -4.307 1.00 96.94 88 ASN A CA 1
ATOM 708 C C . ASN A 1 88 ? 7.437 2.968 -4.989 1.00 96.94 88 ASN A C 1
ATOM 710 O O . ASN A 1 88 ? 6.898 2.575 -6.023 1.00 96.94 88 ASN A O 1
ATOM 714 N N . PHE A 1 89 ? 7.194 4.160 -4.451 1.00 97.44 89 PHE A N 1
ATOM 715 C CA . PHE A 1 89 ? 6.189 5.078 -4.980 1.00 97.44 89 PHE A CA 1
ATOM 716 C C . PHE A 1 89 ? 6.827 6.346 -5.545 1.00 97.44 89 PHE A C 1
ATOM 718 O O . PHE A 1 89 ? 7.707 6.947 -4.930 1.00 97.44 89 PHE A O 1
ATOM 725 N N . THR A 1 90 ? 6.381 6.764 -6.725 1.00 96.94 90 THR A N 1
ATOM 726 C CA . THR A 1 90 ? 6.663 8.104 -7.260 1.00 96.94 90 THR A CA 1
ATOM 727 C C . THR A 1 90 ? 5.933 9.168 -6.433 1.00 96.94 90 THR A C 1
ATOM 729 O O . THR A 1 90 ? 4.986 8.855 -5.713 1.00 96.94 90 THR A O 1
ATOM 732 N N . ALA A 1 91 ? 6.314 10.441 -6.577 1.00 95.94 91 ALA A N 1
ATOM 733 C CA . ALA A 1 91 ? 5.600 11.554 -5.941 1.00 95.94 91 ALA A CA 1
ATOM 734 C C . ALA A 1 91 ? 4.102 11.592 -6.296 1.00 95.94 91 ALA A C 1
ATOM 736 O O . ALA A 1 91 ? 3.273 11.776 -5.412 1.00 95.94 91 ALA A O 1
ATOM 737 N N . ILE A 1 92 ? 3.751 11.316 -7.557 1.00 96.12 92 ILE A N 1
ATOM 738 C CA . ILE A 1 92 ? 2.353 11.283 -8.017 1.00 96.12 92 ILE A CA 1
ATOM 739 C C . ILE A 1 92 ? 1.573 10.154 -7.325 1.00 96.12 92 ILE A C 1
ATOM 741 O O . ILE A 1 92 ? 0.447 10.348 -6.877 1.00 96.12 92 ILE A O 1
ATOM 745 N N . GLN A 1 93 ? 2.179 8.969 -7.196 1.00 96.44 93 GLN A N 1
ATOM 746 C CA . GLN A 1 93 ? 1.546 7.833 -6.515 1.00 96.44 93 GLN A CA 1
ATOM 747 C C . GLN A 1 93 ? 1.402 8.081 -5.009 1.00 96.44 93 GLN A C 1
ATOM 749 O O . GLN A 1 93 ? 0.382 7.728 -4.423 1.00 96.44 93 GLN A O 1
ATOM 754 N N . MET A 1 94 ? 2.403 8.710 -4.386 1.00 96.44 94 MET A N 1
ATOM 755 C CA . MET A 1 94 ? 2.343 9.130 -2.984 1.00 96.44 94 MET A CA 1
ATOM 756 C C . MET A 1 94 ? 1.204 10.119 -2.739 1.00 96.44 94 MET A C 1
ATOM 758 O O . MET A 1 94 ? 0.473 9.966 -1.765 1.00 96.44 94 MET A O 1
ATOM 762 N N . GLU A 1 95 ? 1.025 11.099 -3.625 1.00 96.62 95 GLU A N 1
ATOM 763 C CA . GLU A 1 95 ? -0.057 12.079 -3.532 1.00 96.62 95 GLU A CA 1
ATOM 764 C C . GLU A 1 95 ? -1.441 11.416 -3.627 1.00 96.62 95 GLU A C 1
ATOM 766 O O . GLU A 1 95 ? -2.314 11.690 -2.801 1.00 96.62 95 GLU A O 1
ATOM 771 N N . ASP A 1 96 ? -1.639 10.492 -4.571 1.00 96.50 96 ASP A N 1
ATOM 772 C CA . ASP A 1 96 ? -2.891 9.731 -4.708 1.00 96.50 96 ASP A CA 1
ATOM 773 C C . ASP A 1 96 ? -3.181 8.877 -3.459 1.00 96.50 96 ASP A C 1
ATOM 775 O O . ASP A 1 96 ? -4.265 8.947 -2.869 1.00 96.50 96 ASP A O 1
ATOM 779 N N . LEU A 1 97 ? -2.176 8.138 -2.977 1.00 96.19 97 LEU A N 1
ATOM 780 C CA . LEU A 1 97 ? -2.260 7.365 -1.736 1.00 96.19 97 LEU A CA 1
ATOM 781 C C . LEU A 1 97 ? -2.593 8.264 -0.537 1.00 96.19 97 LEU A C 1
ATOM 783 O O . LEU A 1 97 ? -3.513 7.953 0.222 1.00 96.19 97 LEU A O 1
ATOM 787 N N . TYR A 1 98 ? -1.916 9.401 -0.382 1.00 96.31 98 TYR A N 1
ATOM 788 C CA . TYR A 1 98 ? -2.163 10.366 0.690 1.00 96.31 98 TYR A CA 1
ATOM 789 C C . TYR A 1 98 ? -3.589 10.924 0.655 1.00 96.31 98 TYR A C 1
ATOM 791 O O . TYR A 1 98 ? -4.298 10.904 1.668 1.00 96.31 98 TYR A O 1
ATOM 799 N N . ASN A 1 99 ? -4.043 11.363 -0.518 1.00 95.56 99 ASN A N 1
ATOM 800 C CA . ASN A 1 99 ? -5.389 11.889 -0.709 1.00 95.56 99 ASN A CA 1
ATOM 801 C C . ASN A 1 99 ? -6.453 10.823 -0.419 1.00 95.56 99 ASN A C 1
ATOM 803 O O . ASN A 1 99 ? -7.472 11.129 0.203 1.00 95.56 99 ASN A O 1
ATOM 807 N N . SER A 1 100 ? -6.200 9.560 -0.783 1.00 94.38 100 SER A N 1
ATOM 808 C CA . SER A 1 100 ? -7.105 8.447 -0.474 1.00 94.38 100 SER A CA 1
ATOM 809 C C . SER A 1 100 ? -7.252 8.198 1.031 1.00 94.38 100 SER A C 1
ATOM 811 O O . SER A 1 100 ? -8.358 7.926 1.492 1.00 94.38 100 SER A O 1
ATOM 813 N N . MET A 1 101 ? -6.177 8.352 1.816 1.00 92.44 101 MET A N 1
ATOM 814 C CA . MET A 1 101 ? -6.209 8.171 3.275 1.00 92.44 101 MET A CA 1
ATOM 815 C C . MET A 1 101 ? -6.950 9.293 4.004 1.00 92.44 101 MET A C 1
ATOM 817 O O . MET A 1 101 ? -7.467 9.084 5.101 1.00 92.44 101 MET A O 1
ATOM 821 N N . ARG A 1 102 ? -6.981 10.494 3.419 1.00 92.88 102 ARG A N 1
ATOM 822 C CA . ARG A 1 102 ? -7.687 11.659 3.974 1.00 92.88 102 ARG A CA 1
ATOM 823 C C . ARG A 1 102 ? -9.159 11.715 3.596 1.00 92.88 102 ARG A C 1
ATOM 825 O O . ARG A 1 102 ? -9.889 12.543 4.148 1.00 92.88 102 ARG A O 1
ATOM 832 N N . ASP A 1 103 ? -9.579 10.868 2.667 1.00 88.75 103 ASP A N 1
ATOM 833 C CA . ASP A 1 103 ? -10.960 10.786 2.236 1.00 88.75 103 ASP A CA 1
ATOM 834 C C . ASP A 1 103 ? -11.851 10.337 3.403 1.00 88.75 103 ASP A C 1
ATOM 836 O O . ASP A 1 103 ? -11.618 9.314 4.048 1.00 88.75 103 ASP A O 1
ATOM 840 N N . ARG A 1 104 ? -12.858 11.158 3.712 1.00 80.38 104 ARG A N 1
ATOM 841 C CA . ARG A 1 104 ? -13.797 10.922 4.818 1.00 80.38 104 ARG A CA 1
ATOM 842 C C . ARG A 1 104 ? -15.071 10.218 4.361 1.00 80.38 104 ARG A C 1
ATOM 844 O O . ARG A 1 104 ? -15.966 10.020 5.187 1.00 80.38 104 ARG A O 1
ATOM 851 N N . SER A 1 105 ? -15.180 9.878 3.075 1.00 80.75 105 SER A N 1
ATOM 852 C CA . SER A 1 105 ? -16.324 9.147 2.556 1.00 80.75 105 SER A CA 1
ATOM 853 C C . SER A 1 105 ? -16.426 7.795 3.246 1.00 80.75 105 SER A C 1
ATOM 855 O O . SER A 1 105 ? -15.456 7.047 3.386 1.00 80.75 105 SER A O 1
ATOM 857 N N . LYS A 1 106 ? -17.641 7.496 3.694 1.00 73.00 106 LYS A N 1
ATOM 858 C CA . LYS A 1 106 ? -18.001 6.197 4.262 1.00 73.00 106 LYS A CA 1
ATOM 859 C C . LYS A 1 106 ? -18.593 5.271 3.205 1.00 73.00 106 LYS A C 1
ATOM 861 O O . LYS A 1 106 ? -18.907 4.129 3.523 1.00 73.00 106 LYS A O 1
ATOM 866 N N . GLU A 1 107 ? -18.767 5.756 1.977 1.00 82.38 107 GLU A N 1
ATOM 867 C CA . GLU A 1 107 ? -19.362 4.970 0.909 1.00 82.38 107 GLU A CA 1
ATOM 868 C C . GLU A 1 107 ? -18.356 3.932 0.403 1.00 82.38 107 GLU A C 1
ATOM 870 O O . GLU A 1 107 ? -17.241 4.286 0.004 1.00 82.38 107 GLU A O 1
ATOM 875 N N . PRO A 1 108 ? -18.715 2.639 0.439 1.00 84.62 108 PRO A N 1
ATOM 876 C CA . PRO A 1 108 ? -17.840 1.600 -0.059 1.00 84.62 108 PRO A CA 1
ATOM 877 C C . PRO A 1 108 ? -17.791 1.640 -1.587 1.00 84.62 108 PRO A C 1
ATOM 879 O O . PRO A 1 108 ? -18.817 1.633 -2.265 1.00 84.62 108 PRO A O 1
ATOM 882 N N . ILE A 1 109 ? -16.578 1.600 -2.120 1.00 88.25 109 ILE A N 1
ATOM 883 C CA . ILE A 1 109 ? -16.283 1.520 -3.545 1.00 88.25 109 ILE A CA 1
ATOM 884 C C . ILE A 1 109 ? -16.009 0.055 -3.881 1.00 88.25 109 ILE A C 1
ATOM 886 O O . ILE A 1 109 ? -15.334 -0.645 -3.127 1.00 88.25 109 ILE A O 1
ATOM 890 N N . THR A 1 110 ? -16.542 -0.404 -5.012 1.00 89.31 110 THR A N 1
ATOM 891 C CA . THR A 1 110 ? -16.230 -1.726 -5.573 1.00 89.31 110 THR A CA 1
ATOM 892 C C . THR A 1 110 ? -15.205 -1.564 -6.690 1.00 89.31 110 THR A C 1
ATOM 894 O O . THR A 1 110 ? -15.292 -0.616 -7.472 1.00 89.31 110 THR A O 1
ATOM 897 N N . HIS A 1 111 ? -14.224 -2.458 -6.759 1.00 89.75 111 HIS A N 1
ATOM 898 C CA . HIS A 1 111 ? -13.171 -2.423 -7.767 1.00 89.75 111 HIS A CA 1
ATOM 899 C C . HIS A 1 111 ? -12.745 -3.834 -8.173 1.00 89.75 111 HIS A C 1
ATOM 901 O O . HIS A 1 111 ? -12.649 -4.715 -7.325 1.00 89.75 111 HIS A O 1
ATOM 907 N N . GLU A 1 112 ? -12.443 -4.026 -9.454 1.00 92.12 112 GLU A N 1
ATOM 908 C CA . GLU A 1 112 ? -11.800 -5.239 -9.959 1.00 92.12 112 GLU A CA 1
ATOM 909 C C . GLU A 1 112 ? -10.290 -5.119 -9.784 1.00 92.12 112 GLU A C 1
ATOM 911 O O . GLU A 1 112 ? -9.644 -4.330 -10.470 1.00 92.12 112 GLU A O 1
ATOM 916 N N . LEU A 1 113 ? -9.735 -5.866 -8.832 1.00 90.44 113 LEU A N 1
ATOM 917 C CA . LEU A 1 113 ? -8.306 -5.888 -8.564 1.00 90.44 113 LEU A CA 1
ATOM 918 C C . LEU A 1 113 ? -7.626 -6.913 -9.476 1.00 90.44 113 LEU A C 1
ATOM 920 O O . LEU A 1 113 ? -7.903 -8.105 -9.376 1.00 90.44 113 LEU A O 1
ATOM 924 N N . ASP A 1 114 ? -6.728 -6.456 -10.343 1.00 89.00 114 ASP A N 1
ATOM 925 C CA . ASP A 1 114 ? -5.988 -7.313 -11.277 1.00 89.00 114 ASP A CA 1
ATOM 926 C C . ASP A 1 114 ? -5.122 -8.357 -10.562 1.00 89.00 114 ASP A C 1
ATOM 928 O O . ASP A 1 114 ? -4.396 -8.033 -9.637 1.00 89.00 114 ASP A O 1
ATOM 932 N N . ALA A 1 115 ? -5.081 -9.595 -11.035 1.00 86.19 115 ALA A N 1
ATOM 933 C CA . ALA A 1 115 ? -4.087 -10.584 -10.627 1.00 86.19 115 ALA A CA 1
ATOM 934 C C . ALA A 1 115 ? -2.934 -10.599 -11.638 1.00 86.19 115 ALA A C 1
ATOM 936 O O . ALA A 1 115 ? -3.171 -10.682 -12.844 1.00 86.19 115 ALA A O 1
ATOM 937 N N . TYR A 1 116 ? -1.689 -10.557 -11.162 1.00 87.38 116 TYR A N 1
ATOM 938 C CA . TYR A 1 116 ? -0.502 -10.494 -12.018 1.00 87.38 116 TYR A CA 1
ATOM 939 C C . TYR A 1 116 ? 0.288 -11.805 -11.999 1.00 87.38 116 TYR A C 1
ATOM 941 O O . TYR A 1 116 ? 0.496 -12.395 -10.942 1.00 87.38 116 TYR A O 1
ATOM 949 N N . ALA A 1 117 ? 0.800 -12.217 -13.159 1.00 84.69 117 ALA A N 1
ATOM 950 C CA . ALA A 1 117 ? 1.789 -13.287 -13.273 1.00 84.69 117 ALA A CA 1
ATOM 951 C C . ALA A 1 117 ? 3.059 -12.778 -13.957 1.00 84.69 117 ALA A C 1
ATOM 953 O O . ALA A 1 117 ? 2.998 -11.994 -14.909 1.00 84.69 117 ALA A O 1
ATOM 954 N N . GLU A 1 118 ? 4.214 -13.243 -13.481 1.00 86.69 118 GLU A N 1
ATOM 955 C CA . GLU A 1 118 ? 5.492 -12.996 -14.141 1.00 86.69 118 GLU A CA 1
ATOM 956 C C . GLU A 1 118 ? 5.585 -13.820 -15.430 1.00 86.69 118 GLU A C 1
ATOM 958 O O . GLU A 1 118 ? 5.311 -15.021 -15.450 1.00 86.69 118 GLU A O 1
ATOM 963 N N . VAL A 1 119 ? 5.994 -13.178 -16.519 1.00 84.94 119 VAL A N 1
ATOM 964 C CA . VAL A 1 119 ? 6.257 -13.822 -17.805 1.00 84.94 119 VAL A CA 1
ATOM 965 C C .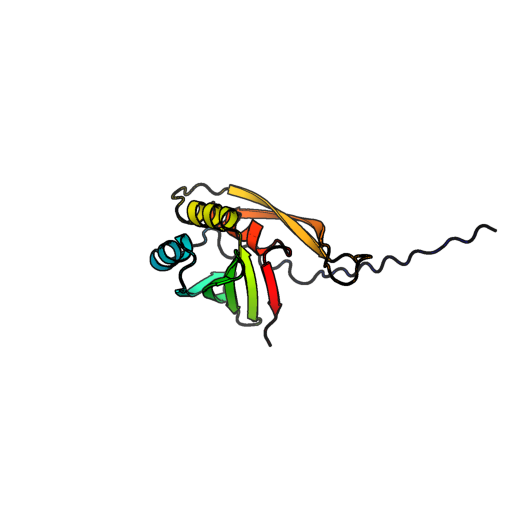 VAL A 1 119 ? 7.729 -13.682 -18.155 1.00 84.94 119 VAL A C 1
ATOM 967 O O . VAL A 1 119 ? 8.353 -12.649 -17.906 1.00 84.94 119 VAL A O 1
ATOM 970 N N . LYS A 1 120 ? 8.289 -14.722 -18.782 1.00 77.62 120 LYS A N 1
ATOM 971 C CA . LYS A 1 120 ? 9.682 -14.704 -19.237 1.00 77.62 120 LYS A CA 1
ATOM 972 C C . LYS A 1 120 ? 9.905 -13.526 -20.183 1.00 77.62 120 LYS A C 1
ATOM 974 O O . LYS A 1 120 ? 9.298 -13.452 -21.252 1.00 77.62 120 LYS A O 1
ATOM 979 N N . ASN A 1 121 ? 10.795 -12.621 -19.795 1.00 70.94 121 ASN A N 1
ATOM 980 C CA . ASN A 1 121 ? 11.226 -11.528 -20.650 1.00 70.94 121 ASN A CA 1
ATOM 981 C C . ASN A 1 121 ? 12.405 -11.999 -21.520 1.00 70.94 121 ASN A C 1
ATOM 983 O O . ASN A 1 121 ? 13.351 -12.576 -20.985 1.00 70.94 121 ASN A O 1
ATOM 987 N N . PRO A 1 122 ? 12.402 -11.751 -22.843 1.00 63.66 122 PRO A N 1
ATOM 988 C CA . PRO A 1 122 ? 13.581 -11.980 -23.679 1.00 63.66 122 PRO A CA 1
ATOM 989 C C . PRO A 1 122 ? 14.787 -11.107 -23.286 1.00 63.66 122 PRO A C 1
ATOM 991 O O . PRO A 1 122 ? 15.909 -11.411 -23.683 1.00 63.66 122 PRO A O 1
ATOM 994 N N . LYS A 1 123 ? 14.589 -10.033 -22.506 1.00 70.00 123 LYS A N 1
ATOM 995 C CA . LYS A 1 123 ? 15.671 -9.246 -21.901 1.00 70.00 123 LYS A CA 1
ATOM 996 C C . LYS A 1 123 ? 15.941 -9.726 -20.465 1.00 70.00 123 LYS A C 1
ATOM 998 O O . LYS A 1 123 ? 15.036 -9.632 -19.637 1.00 70.00 123 LYS A O 1
ATOM 1003 N N . PRO A 1 124 ? 17.173 -10.153 -20.135 1.00 60.12 124 PRO A N 1
ATOM 1004 C CA . PRO A 1 124 ? 17.481 -10.866 -18.890 1.00 60.12 124 PRO A CA 1
ATOM 1005 C C . PRO A 1 124 ? 17.340 -10.049 -17.592 1.00 60.12 124 PRO A C 1
ATOM 1007 O O . PRO A 1 124 ? 17.342 -10.640 -16.521 1.00 60.12 124 PRO A O 1
ATOM 1010 N N . ASN A 1 125 ? 17.179 -8.720 -17.662 1.00 61.62 125 ASN A N 1
ATOM 1011 C CA . ASN A 1 125 ? 17.240 -7.838 -16.484 1.00 61.62 125 ASN A CA 1
ATOM 1012 C C . ASN A 1 125 ? 15.938 -7.080 -16.177 1.00 61.62 125 ASN A C 1
ATOM 1014 O O . ASN A 1 125 ? 15.959 -6.122 -15.407 1.00 61.62 125 ASN A O 1
ATOM 1018 N N . ALA A 1 126 ? 14.811 -7.452 -16.786 1.00 68.62 126 ALA A N 1
ATOM 1019 C CA . ALA A 1 126 ? 13.535 -6.805 -16.499 1.00 68.62 126 ALA A CA 1
ATOM 1020 C C . ALA A 1 126 ? 12.431 -7.847 -16.338 1.00 68.62 126 ALA A C 1
ATOM 1022 O O . ALA A 1 126 ? 12.009 -8.458 -17.319 1.00 68.62 126 ALA A O 1
ATOM 1023 N N . ASN A 1 127 ? 11.927 -8.018 -15.119 1.00 77.62 127 ASN A N 1
ATOM 1024 C CA . ASN A 1 127 ? 10.727 -8.816 -14.900 1.00 77.62 127 ASN A CA 1
ATOM 1025 C C . ASN A 1 127 ? 9.565 -8.146 -15.636 1.00 77.62 127 ASN A C 1
ATOM 1027 O O . ASN A 1 127 ? 9.373 -6.930 -15.547 1.00 77.62 127 ASN A O 1
ATOM 1031 N N . LYS A 1 128 ? 8.808 -8.935 -16.395 1.00 85.19 128 LYS A N 1
ATOM 1032 C CA . LYS A 1 128 ? 7.587 -8.481 -17.053 1.00 85.19 128 LYS A CA 1
ATOM 1033 C C . LYS A 1 128 ? 6.422 -9.198 -16.398 1.00 85.19 128 LYS A C 1
ATOM 1035 O O . LYS A 1 128 ? 6.446 -10.416 -16.274 1.00 85.19 128 LYS A O 1
ATOM 1040 N N . TYR A 1 129 ? 5.399 -8.445 -16.034 1.00 86.69 129 TYR A N 1
ATOM 1041 C CA . TYR A 1 129 ? 4.164 -8.971 -15.471 1.00 86.69 129 TYR A CA 1
ATOM 1042 C C . TYR A 1 129 ? 2.999 -8.693 -16.416 1.00 86.69 129 TYR A C 1
ATOM 1044 O O . TYR A 1 129 ? 2.953 -7.635 -17.054 1.00 86.69 129 TYR A O 1
ATOM 1052 N N . VAL A 1 130 ? 2.075 -9.645 -16.511 1.00 88.94 130 VAL A N 1
ATOM 1053 C CA . VAL A 1 130 ? 0.818 -9.520 -17.261 1.00 88.94 130 VAL A CA 1
ATOM 1054 C C . VAL A 1 130 ? -0.358 -9.801 -16.338 1.00 88.94 130 VAL A C 1
ATOM 1056 O O . VAL A 1 130 ? -0.232 -10.587 -15.398 1.00 88.94 130 VAL A O 1
ATOM 1059 N N . VAL A 1 131 ? -1.491 -9.163 -16.617 1.00 89.00 131 VAL A N 1
ATOM 1060 C CA . VAL A 1 131 ? -2.747 -9.454 -15.925 1.00 89.00 131 VAL A CA 1
ATOM 1061 C C . VAL A 1 131 ? -3.251 -10.821 -16.390 1.00 89.00 131 VAL A C 1
ATOM 1063 O O . VAL A 1 131 ? -3.345 -11.071 -17.591 1.00 89.00 131 VAL A O 1
ATOM 1066 N N . VAL A 1 132 ? -3.538 -11.709 -15.443 1.00 90.50 132 VAL A N 1
ATOM 1067 C CA . VAL A 1 132 ? -4.011 -13.086 -15.684 1.00 90.50 132 VAL A CA 1
ATOM 1068 C C . VAL A 1 132 ? -5.407 -13.352 -15.124 1.00 90.50 132 VAL A C 1
ATOM 1070 O O . VAL A 1 132 ? -5.958 -14.429 -15.327 1.00 90.50 132 VAL A O 1
ATOM 1073 N N . GLY A 1 133 ? -5.990 -12.375 -14.436 1.00 89.69 133 GLY A N 1
ATOM 1074 C CA . GLY A 1 133 ? -7.337 -12.438 -13.887 1.00 89.69 133 GLY A CA 1
ATOM 1075 C C . GLY A 1 133 ? -7.658 -11.171 -13.107 1.00 89.69 133 GLY A C 1
ATOM 1076 O O . GLY A 1 133 ? -6.845 -10.250 -13.068 1.00 89.69 133 GLY A O 1
ATOM 1077 N N . SER A 1 134 ? -8.817 -11.142 -12.464 1.00 91.06 134 SER A N 1
ATOM 1078 C CA . SER A 1 134 ? -9.176 -10.110 -11.495 1.00 91.06 134 SER A CA 1
ATOM 1079 C C . SER A 1 134 ? -9.933 -10.725 -10.323 1.00 91.06 134 SER A C 1
ATOM 1081 O O . SER A 1 134 ? -10.393 -11.868 -10.375 1.00 91.06 134 SER A O 1
ATOM 1083 N N . THR A 1 135 ? -10.035 -9.984 -9.229 1.00 86.94 135 THR A N 1
ATOM 1084 C CA . THR A 1 135 ? -10.912 -10.308 -8.105 1.00 86.94 135 THR A CA 1
ATOM 1085 C C . THR A 1 135 ? -11.624 -9.046 -7.656 1.00 86.94 135 THR A C 1
ATOM 1087 O O . THR A 1 135 ? -10.994 -8.010 -7.439 1.00 86.94 135 THR A O 1
ATOM 1090 N N . THR A 1 136 ? -12.940 -9.133 -7.485 1.00 89.88 136 THR A N 1
ATOM 1091 C CA . THR A 1 136 ? -13.737 -8.025 -6.970 1.00 89.88 136 THR A CA 1
ATOM 1092 C C . THR A 1 136 ? -13.398 -7.761 -5.505 1.00 89.88 136 THR A C 1
ATOM 1094 O O . THR A 1 136 ? -13.558 -8.630 -4.647 1.00 89.88 136 THR A O 1
ATOM 1097 N N . ILE A 1 137 ? -12.987 -6.533 -5.206 1.00 85.75 137 ILE A N 1
ATOM 1098 C CA . ILE A 1 137 ? -12.765 -6.031 -3.850 1.00 85.75 137 ILE A CA 1
ATOM 1099 C C . ILE A 1 137 ? -13.742 -4.895 -3.541 1.00 85.75 137 ILE A C 1
ATOM 1101 O O . ILE A 1 137 ? -14.147 -4.140 -4.428 1.00 85.75 137 ILE A O 1
ATOM 1105 N N . LYS A 1 138 ? -14.126 -4.753 -2.269 1.00 86.44 138 LYS A N 1
ATOM 1106 C CA . LYS A 1 138 ? -15.038 -3.699 -1.808 1.00 86.44 138 LYS A CA 1
ATOM 1107 C C . LYS A 1 138 ? -14.558 -3.103 -0.489 1.00 86.44 138 LYS A C 1
ATOM 1109 O O . LYS A 1 138 ? -14.322 -3.836 0.466 1.00 86.44 138 LYS A O 1
ATOM 1114 N N . GLY A 1 139 ? -14.479 -1.778 -0.412 1.00 85.62 139 GLY A N 1
ATOM 1115 C CA . GLY A 1 139 ? -14.091 -1.072 0.811 1.00 85.62 139 GLY A CA 1
ATOM 1116 C C . GLY A 1 139 ? -14.048 0.441 0.631 1.00 85.62 139 GLY A C 1
ATOM 1117 O O . GLY A 1 139 ? -14.469 0.962 -0.401 1.00 85.62 139 GLY A O 1
ATOM 1118 N N . ASN A 1 140 ? -13.560 1.167 1.636 1.00 86.50 140 ASN A N 1
ATOM 1119 C CA . ASN A 1 140 ? -13.382 2.617 1.514 1.00 86.50 140 ASN A CA 1
ATOM 1120 C C . ASN A 1 140 ? -12.306 2.985 0.474 1.00 86.50 140 ASN A C 1
ATOM 1122 O O . ASN A 1 140 ? -11.486 2.160 0.068 1.00 86.50 140 ASN A O 1
ATOM 1126 N N . LYS A 1 141 ? -12.283 4.254 0.056 1.00 90.38 141 LYS A N 1
ATOM 1127 C CA . LYS A 1 141 ? -11.332 4.742 -0.954 1.00 90.38 141 LYS A CA 1
ATOM 1128 C C . LYS A 1 141 ? -9.875 4.458 -0.589 1.00 90.38 141 LYS A C 1
ATOM 1130 O O . LYS A 1 141 ? -9.124 4.014 -1.448 1.00 90.38 141 LYS A O 1
ATOM 1135 N N . ALA A 1 142 ? -9.502 4.652 0.677 1.00 91.00 142 ALA A N 1
ATOM 1136 C CA . ALA A 1 142 ? -8.158 4.360 1.161 1.00 91.00 142 ALA A CA 1
ATOM 1137 C C . ALA A 1 142 ? -7.775 2.889 0.930 1.00 91.00 142 ALA A C 1
ATOM 1139 O O . ALA A 1 142 ? -6.740 2.614 0.333 1.00 91.00 142 ALA A O 1
ATOM 1140 N N . TYR A 1 143 ? -8.630 1.947 1.338 1.00 88.38 143 TYR A N 1
ATOM 1141 C CA . TYR A 1 143 ? -8.410 0.518 1.114 1.00 88.38 143 TYR A CA 1
ATOM 1142 C C . TYR A 1 143 ? -8.261 0.196 -0.376 1.00 88.38 143 TYR A C 1
ATOM 1144 O O . TYR A 1 143 ? -7.289 -0.442 -0.771 1.00 88.38 143 TYR A O 1
ATOM 1152 N N . ILE A 1 144 ? -9.182 0.685 -1.211 1.00 90.50 144 ILE A N 1
ATOM 1153 C CA . ILE A 1 144 ? -9.183 0.399 -2.649 1.00 90.50 144 ILE A CA 1
ATOM 1154 C C . ILE A 1 144 ? -7.932 0.959 -3.334 1.00 90.50 144 ILE A C 1
ATOM 1156 O O . ILE A 1 144 ? -7.292 0.245 -4.102 1.00 90.50 144 ILE A O 1
ATOM 1160 N N . THR A 1 145 ? -7.553 2.211 -3.064 1.00 93.50 145 THR A N 1
ATOM 1161 C CA . THR A 1 145 ? -6.358 2.822 -3.665 1.00 93.50 145 THR A CA 1
ATOM 1162 C C . THR A 1 145 ? -5.089 2.098 -3.222 1.00 93.50 145 THR A C 1
ATOM 1164 O O . THR A 1 145 ? -4.270 1.742 -4.068 1.00 93.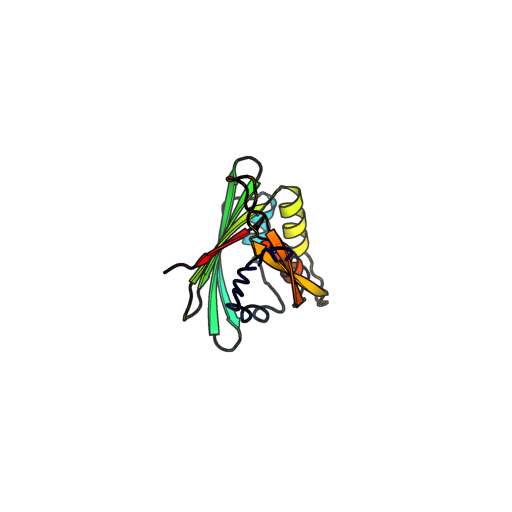50 145 THR A O 1
ATOM 1167 N N . TRP A 1 146 ? -4.939 1.805 -1.928 1.00 92.12 146 TRP A N 1
ATOM 1168 C CA . TRP A 1 146 ? -3.781 1.062 -1.427 1.00 92.12 146 TRP A CA 1
ATOM 1169 C C . TRP A 1 146 ? -3.693 -0.344 -2.025 1.00 92.12 146 TRP A C 1
ATOM 1171 O O . TRP A 1 146 ? -2.625 -0.718 -2.505 1.00 92.12 146 TRP A O 1
ATOM 1181 N N . ALA A 1 147 ? -4.805 -1.081 -2.098 1.00 90.56 147 ALA A N 1
ATOM 1182 C CA . ALA A 1 147 ? -4.840 -2.413 -2.698 1.00 90.56 147 ALA A CA 1
ATOM 1183 C C . ALA A 1 147 ? -4.340 -2.405 -4.151 1.00 90.56 147 ALA A C 1
ATOM 1185 O O . ALA A 1 147 ? -3.528 -3.252 -4.515 1.00 90.56 147 ALA A O 1
ATOM 1186 N N . LYS A 1 148 ? -4.738 -1.415 -4.966 1.00 91.56 148 LYS A N 1
ATOM 1187 C CA . LYS A 1 148 ? -4.261 -1.279 -6.357 1.00 91.56 148 LYS A CA 1
ATOM 1188 C C . LYS A 1 148 ? -2.742 -1.170 -6.448 1.00 91.56 148 LYS A C 1
ATOM 1190 O O . LYS A 1 148 ? -2.131 -1.833 -7.283 1.00 91.56 148 LYS A O 1
ATOM 1195 N N . TYR A 1 149 ? -2.132 -0.332 -5.610 1.00 92.75 149 TYR A N 1
ATOM 1196 C CA . TYR A 1 149 ? -0.685 -0.128 -5.638 1.00 92.75 149 TYR A CA 1
ATOM 1197 C C . TYR A 1 149 ? 0.075 -1.306 -5.030 1.00 92.75 149 TYR A C 1
ATOM 1199 O O . TYR A 1 149 ? 1.063 -1.750 -5.609 1.00 92.75 149 TYR A O 1
ATOM 1207 N N . GLN A 1 150 ? -0.397 -1.837 -3.901 1.00 90.75 150 GLN A N 1
ATOM 1208 C CA . GLN A 1 150 ? 0.257 -2.942 -3.196 1.00 90.75 150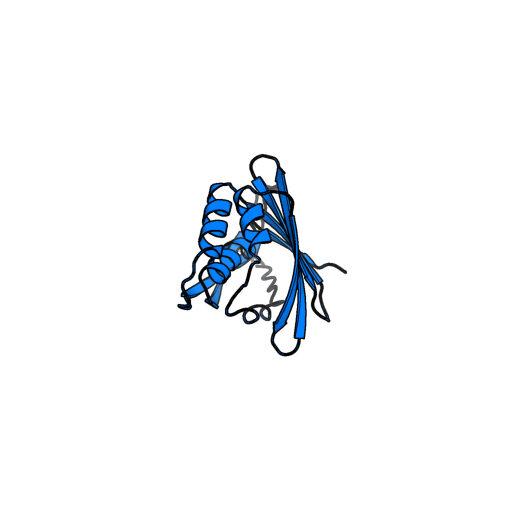 GLN A CA 1
ATOM 1209 C C . GLN A 1 150 ? 0.231 -4.253 -3.968 1.00 90.75 150 GLN A C 1
ATOM 1211 O O . GLN A 1 150 ? 1.176 -5.034 -3.888 1.00 90.75 150 GLN A O 1
ATOM 1216 N N . ASN A 1 151 ? -0.830 -4.483 -4.732 1.00 88.00 151 ASN A N 1
ATOM 1217 C CA . ASN A 1 151 ? -0.990 -5.692 -5.522 1.00 88.00 151 ASN A CA 1
ATOM 1218 C C . ASN A 1 151 ? -0.280 -5.618 -6.889 1.00 88.00 151 ASN A C 1
ATOM 1220 O O . ASN A 1 151 ? -0.141 -6.629 -7.575 1.00 88.00 151 ASN A O 1
ATOM 1224 N N . ASN A 1 152 ? 0.201 -4.440 -7.296 1.00 89.50 152 ASN A N 1
ATOM 1225 C CA . ASN A 1 152 ? 0.915 -4.283 -8.554 1.00 89.50 152 ASN A CA 1
ATOM 1226 C C . ASN A 1 152 ? 2.425 -4.575 -8.375 1.00 89.50 152 ASN A C 1
ATOM 1228 O O . ASN A 1 152 ? 3.129 -3.802 -7.712 1.00 89.50 152 ASN A O 1
ATOM 1232 N N . PRO A 1 153 ? 2.965 -5.627 -9.024 1.00 89.31 153 PRO A N 1
ATOM 1233 C CA . PRO A 1 153 ? 4.346 -6.077 -8.835 1.00 89.31 153 PRO A CA 1
ATOM 1234 C C . PRO A 1 153 ? 5.411 -5.125 -9.401 1.00 89.31 153 PRO A C 1
ATOM 1236 O O . PRO A 1 153 ? 6.600 -5.297 -9.129 1.00 89.31 153 PRO A O 1
ATOM 1239 N N . TYR A 1 154 ? 5.017 -4.113 -10.182 1.00 90.19 154 TYR A N 1
ATOM 1240 C CA . TYR A 1 154 ? 5.925 -3.047 -10.613 1.00 90.19 154 TYR A CA 1
ATOM 1241 C C . TYR A 1 154 ? 6.195 -2.022 -9.505 1.00 90.19 154 TYR A C 1
ATOM 1243 O O . TYR A 1 154 ? 7.200 -1.314 -9.566 1.00 90.19 154 TYR A O 1
ATOM 1251 N N . PHE A 1 155 ? 5.320 -1.935 -8.500 1.00 92.12 155 PHE A N 1
ATOM 1252 C CA . PHE A 1 155 ? 5.442 -0.974 -7.402 1.00 92.12 155 PHE A CA 1
ATOM 1253 C C . PHE A 1 155 ? 5.82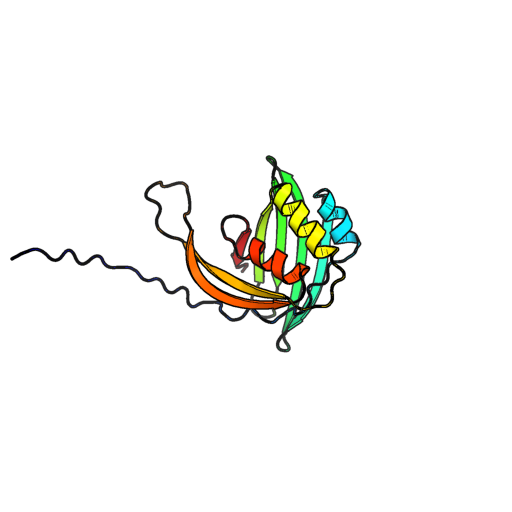4 -1.657 -6.099 1.00 92.12 155 PHE A C 1
ATOM 1255 O O . PHE A 1 155 ? 6.685 -1.144 -5.384 1.00 92.12 155 PHE A O 1
ATOM 1262 N N . CYS A 1 156 ? 5.218 -2.810 -5.816 1.00 92.00 156 CYS A N 1
ATOM 1263 C CA . CYS A 1 156 ? 5.339 -3.511 -4.549 1.00 92.00 156 CYS A CA 1
ATOM 1264 C C . CYS A 1 156 ? 5.702 -4.979 -4.754 1.00 92.00 156 CYS A C 1
ATOM 1266 O O . CYS A 1 156 ? 5.138 -5.657 -5.607 1.00 92.00 156 CYS A O 1
ATOM 1268 N N . LYS A 1 157 ? 6.634 -5.488 -3.950 1.00 90.94 157 LYS A N 1
ATOM 1269 C CA . LYS A 1 157 ? 7.077 -6.880 -4.007 1.00 90.94 157 LYS A CA 1
ATOM 1270 C C . LYS A 1 157 ? 6.842 -7.572 -2.663 1.00 90.94 157 LYS A C 1
ATOM 1272 O O . LYS A 1 157 ? 7.507 -7.212 -1.689 1.00 90.94 157 LYS A O 1
ATOM 1277 N N . PRO A 1 158 ? 5.951 -8.575 -2.598 1.00 89.06 158 PRO A N 1
ATOM 1278 C CA . PRO A 1 158 ? 5.812 -9.404 -1.414 1.00 89.06 158 PRO A CA 1
ATOM 1279 C C . PRO A 1 158 ? 6.954 -10.427 -1.326 1.00 89.06 158 PRO A C 1
ATOM 1281 O O . PRO A 1 158 ? 7.381 -11.004 -2.327 1.00 89.06 158 PRO A O 1
ATOM 1284 N N . THR A 1 159 ? 7.426 -10.679 -0.111 1.00 88.62 159 THR A N 1
ATOM 1285 C CA . THR A 1 159 ? 8.405 -11.710 0.241 1.00 88.62 159 THR A CA 1
ATOM 1286 C C . THR A 1 159 ? 7.904 -12.428 1.486 1.00 88.62 159 THR A C 1
ATOM 1288 O O . THR A 1 159 ? 7.642 -11.793 2.508 1.00 88.62 159 THR A O 1
ATOM 1291 N N . LYS A 1 160 ? 7.755 -13.754 1.413 1.00 89.12 160 LYS A N 1
ATOM 1292 C CA . LYS A 1 160 ? 7.444 -14.558 2.598 1.00 89.12 160 LYS A CA 1
ATOM 1293 C C . LYS A 1 160 ? 8.652 -14.551 3.534 1.00 89.12 160 LYS A C 1
ATOM 1295 O O . LYS A 1 160 ? 9.772 -14.794 3.092 1.00 89.12 160 LYS A O 1
ATOM 1300 N N . LEU A 1 161 ? 8.417 -14.243 4.802 1.00 87.56 161 LEU A N 1
ATOM 1301 C CA . LEU A 1 161 ? 9.412 -14.330 5.861 1.00 87.56 161 LEU A CA 1
ATOM 1302 C C . LEU A 1 161 ? 9.279 -15.701 6.538 1.00 87.56 161 LEU A C 1
ATOM 1304 O O . LEU A 1 161 ? 8.160 -16.163 6.767 1.00 87.56 161 LEU A O 1
ATOM 1308 N N . ASN A 1 162 ? 10.422 -16.336 6.807 1.00 76.94 162 ASN A N 1
ATOM 1309 C CA . ASN A 1 162 ? 10.504 -17.605 7.537 1.00 76.94 162 ASN A CA 1
ATOM 1310 C C . ASN A 1 162 ? 10.394 -17.389 9.047 1.00 76.94 162 ASN A C 1
ATOM 1312 O O . ASN A 1 162 ? 10.872 -16.331 9.523 1.00 76.94 162 ASN A O 1
#

Radius of gyration: 18.15 Å; chains: 1; bounding box: 37×49×57 Å

pLDDT: mean 81.06, std 20.18, range [30.62, 98.25]

Foldseek 3Di:
DDDDPPPPPPPPPPPDPPDDFPFCLPDADDPVRLVCLLQLHWDKDWDWGADPNWIKIKIKTFPGDDPQWTWIWIWIDTPVWIKIKIFTHHNVLSVQLSVQNVDPDFDKDKDWAFAWDWDDDPDPPDTDIDGPGTDIHIHGSNVVSCSNQRRDCVTMDMDIDD

Secondary structure (DSSP, 8-state):
--------------------SSS-SS----HHHHHHHHTT--EEEEEEEEETTEEEEEEEEEEEEETTEEEEEEEEE-SS-EEEEEEEE-HHHHHHHHHHHH----PPEEEEEEEEEEE--SSTT--EEEEEEEEEEEE-HHHHHHHHHHT-TTTEEEEEE-

Sequence (162 aa):
MKKATIAVALFILFLGSLSCVFAATYTKFSSKFIKNFQDCDKYEETVVSEFENQQFTTTRKILGWRNGMCKYQEVVSSPKDKYQIDCNFTAIQMEDLYNSMRDRSKEPITHELDAYAEVKNPKPNANKYVVVGSTTIKGNKAYITWAKYQNNPYFCKPTKLN

=== Feature glossary ===
The record interleaves many kinds of information about one protein. Here is each kind framed as the question it answers.

Q: What known structures does this most resemble?
A: Structural nearest neighbors (via Foldseek easy-search vs the PDB). Reported per hit: target PDB id, E-value, and alignment TM-score. A TM-score above ~0.5 is the conventional threshold for 'same fold'.

Q: Where is each backbone atom in 3D?
A: The mmCIF table is the protein's shape written out atom by atom. For each backbone N, Cα, C, and carbonyl O, it records an (x, y, z) coordinate triple in Å plus the residue type, chain letter, and residue number.

Q: What are the backbone torsion angles?
A: The φ/ψ torsion pair specifies the backbone conformation at each residue. φ rotates about the N–Cα bond, ψ about the Cα–C bond. Steric clashes forbid most of the (φ, ψ) plane — the allowed regions (α-helix basin, β-sheet basin, left-handed helix) are the Ramachandran-allowed regions.

Q: Which residues are buried vs exposed?
A: Solvent-accessible surface area (SASA) is the area in Å² traced out by the centre of a 1.4 Å probe sphere (a water molecule) rolled over the protein's van der Waals surface (Shrake–Rupley / Lee–Richards construction). Buried residues have near-zero SASA; fully exposed residues can exceed 200 Å². The total SASA scales roughly with the number of surface residues.

Q: How confident is the AlphaFold model at each residue?
A: pLDDT is the predicted lDDT-Cα score: AlphaFold's confidence that the local environment of each residue (all inter-atomic distances within 15 Å) is correctly placed. It is a per-residue number between 0 and 100, with higher meaning more reliable.

Q: What does the local fold look like, residue by residue?
A: 3Di is Foldseek's structural alphabet. Each residue is assigned one of twenty discrete states based on how its Cα sits relative to its spatial (not sequential) neighbors. Aligning 3Di strings finds structural homologs roughly as well as full 3D superposition, but orders of magnitude faster.

Q: How big and how compact is the whole molecule?
A: Radius of gyration (Rg) is the root-mean-square distance of Cα atoms from their centroid — a single number for overall size and compactness. A globular domain of N residues has Rg ≈ 2.2·N^0.38 Å; an extended or disordered chain has a much larger Rg. The Cα contact count is the number of residue pairs whose Cα atoms are within 8 Å and are more than four positions apart in sequence — a standard proxy for tertiary packing density. The bounding box is the smallest axis-aligned box enclosing all Cα atoms.

Q: Which residues are in helices, strands, or loops?
A: DSSP 8-state secondary structure assigns each residue one of H (α-helix), G (3₁₀-helix), I (π-helix), E (extended β-strand), B (isolated β-bridge), T (hydrogen-bonded turn), S (bend), or '-' (coil). The assignment is computed from backbone hydrogen-bond geometry via the Kabsch–Sander algorithm.

Q: How mobile is each atom in the crystal?
A: Crystallographic B-factors measure how much each atom's electron density is smeared out, in Å². They rise in mobile loops and surface residues and fall in the buried interior. In AlphaFold models this column is repurposed to hold pLDDT instead.

Q: What if only a Cα trace is available?
A: P-SEA three-state annotation labels each residue as helix, strand, or coil based purely on the geometry of the Cα trace. It serves as a fallback when the full backbone (and thus DSSP) is unavailable.

Q: What family and function is it annotated with?
A: Database cross-references. InterPro integrates a dozen domain/family signature databases into unified entries with residue-range hits. GO terms attach function/process/location labels with evidence codes. CATH codes position the fold in a four-level structural taxonomy. Organism is the NCBI-taxonomy species name.

Q: Are the domains correctly placed relative to each other?
A: Predicted Aligned Error (PAE) is an AlphaFold confidence matrix: entry (i, j) is the expected error in the position of residue j, in ångströms, when the prediction is superimposed on the true structure at residue i. Low PAE within a block of residues means that block is internally rigid and well-predicted; high PAE between two blocks means their relative placement is uncertain even if each block individually is confident.

Q: What do the diagnostic plots show?
A: Three diagnostic plots accompany the record. The Cα contact map visualizes the tertiary structure as a 2D adjacency matrix (8 Å cutoff, sequence-local contacts suppressed). The Ramachandran plot shows the distribution of backbone (φ, ψ) torsions, with points in the α and β basins reflecting secondary structure content. The PAE plot shows AlphaFold's inter-residue confidence as a color matrix.

Q: What is the amino-acid chain?
A: Primary structure: the covalent order of the twenty standard amino acids along the backbone. Two proteins with the same sequence will (almost always) fold to the same structure; two with 30% identity often share a fold but not the details.

Q: What do the rendered images show?
A: The six renders are orthographic views along the three Cartesian axes in both directions. Representation (cartoon, sticks, or surface) and color scheme (sequence-rainbow or by-chain) vary across proteins so the training set covers all the common visualization conventions.